Protein AF-A0A920H9G0-F1 (afdb_monomer)

Solvent-accessible surface area (backbone atoms only — not comparable to full-atom values): 7158 Å² total; per-residue (Å²): 113,90,89,64,88,52,57,65,34,66,42,71,41,75,84,72,44,31,26,41,34,21,8,31,48,54,67,88,59,51,74,90,41,91,55,72,67,44,52,78,69,62,54,46,21,33,41,42,37,35,24,36,46,87,78,71,38,82,74,48,74,48,78,44,59,78,63,19,28,34,22,41,60,50,44,64,51,87,52,68,88,53,68,38,28,37,30,42,9,58,69,40,24,24,32,36,38,36,34,58,48,98,87,69,44,81,46,73,49,79,79,45,84,45,70,60,37,82,43,96,92,45,102,52,63,39,60,93

Sequence (128 aa):
MGQIKFGYDFWYQPRHNVMVSSEWAAPNTFMPGFDLEEVGHLKYGRELHFWDFEKRQPIESIYLGEDGLIPLEVKFHHDPNSTHGFCGAALSTNVIHWWRNDAGKWQWEKIIDVENQPHPDWPIPVPG

Secondary structure (DSSP, 8-state):
-TT------EEEEGGGTEEEE---B-HHHHTT---HHHHHTT-B--EEEEEETTTTEEEEEEE-GGGGSSEEEEEE-SSTT---EEEEETTTTEEEEEEE-TTS-EEEEEEEE---B--TT-SSPBP-

Foldseek 3Di:
DPPDDAFADKDDQVVLQKIKTFGAADCVQPVVHDDPVCVVVVRTTFWMFIDRNVVRGTDDIDGRPLQQTRFHDKADDPPSPFQKIWTQRQAQQFIKIWGQDPVRDIDIDTDGGDDFDDDPPDPDGHRD

pLDDT: mean 94.07, std 6.6, range [58.06, 98.69]

Structure (mmCIF, N/CA/C/O backbone):
data_AF-A0A920H9G0-F1
#
_entry.id   AF-A0A920H9G0-F1
#
loop_
_atom_site.group_PDB
_atom_site.id
_atom_site.type_symbol
_atom_site.label_atom_id
_atom_site.label_alt_id
_atom_site.label_comp_id
_atom_site.label_asym_id
_atom_site.label_entity_id
_atom_site.label_seq_id
_atom_site.pdbx_PDB_ins_code
_atom_site.Cartn_x
_atom_site.Cartn_y
_atom_site.Cartn_z
_atom_site.occupancy
_atom_site.B_iso_or_equiv
_atom_site.auth_seq_id
_atom_site.auth_comp_id
_atom_site.auth_asym_id
_atom_site.auth_atom_id
_atom_site.pdbx_PDB_model_num
ATOM 1 N N . MET A 1 1 ? -6.042 15.785 -2.197 1.00 58.06 1 MET A N 1
ATOM 2 C CA . MET A 1 1 ? -5.722 14.630 -1.335 1.00 58.06 1 MET A CA 1
ATOM 3 C C . MET A 1 1 ? -4.398 14.869 -0.596 1.00 58.06 1 MET A C 1
ATOM 5 O O . MET A 1 1 ? -3.491 14.064 -0.706 1.00 58.06 1 MET A O 1
ATOM 9 N N . GLY A 1 2 ? -4.261 15.971 0.161 1.00 68.00 2 GLY A N 1
ATOM 10 C CA . GLY A 1 2 ? -3.051 16.226 0.965 1.00 68.00 2 GLY A CA 1
ATOM 11 C C . GLY A 1 2 ? -1.722 16.018 0.215 1.00 68.00 2 GLY A C 1
ATOM 12 O O . GLY A 1 2 ? -1.549 16.552 -0.876 1.00 68.00 2 GLY A O 1
ATOM 13 N N . GLN A 1 3 ? -0.820 15.241 0.826 1.00 84.00 3 GLN A N 1
ATOM 14 C CA . GLN A 1 3 ? 0.523 14.888 0.340 1.00 84.00 3 GLN A CA 1
ATOM 15 C C . GLN A 1 3 ? 0.583 13.561 -0.453 1.00 84.00 3 GLN A C 1
ATOM 17 O O . GLN A 1 3 ? 1.672 13.140 -0.833 1.00 84.00 3 GLN A O 1
ATOM 22 N N . ILE A 1 4 ? -0.556 12.902 -0.699 1.00 93.69 4 ILE A N 1
ATOM 23 C CA . ILE A 1 4 ? -0.618 11.616 -1.413 1.00 93.69 4 ILE A CA 1
ATOM 24 C C . ILE A 1 4 ? -0.387 11.855 -2.906 1.00 93.69 4 ILE A C 1
ATOM 26 O O . ILE A 1 4 ? -1.097 12.657 -3.521 1.00 93.69 4 ILE A O 1
ATOM 30 N N . LYS A 1 5 ? 0.623 11.185 -3.471 1.00 91.31 5 LYS A N 1
ATOM 31 C CA . LYS A 1 5 ? 1.092 11.418 -4.846 1.00 91.31 5 LYS A CA 1
ATOM 32 C C . LYS A 1 5 ? 0.347 10.568 -5.862 1.00 91.31 5 LYS A C 1
ATOM 34 O O . LYS A 1 5 ? 0.032 11.060 -6.946 1.00 91.31 5 LYS A O 1
ATOM 39 N N . PHE A 1 6 ? 0.078 9.314 -5.515 1.00 95.81 6 PHE A N 1
ATOM 40 C CA . PHE A 1 6 ? -0.523 8.341 -6.413 1.00 95.81 6 PHE A CA 1
ATOM 41 C C . PHE A 1 6 ? -1.766 7.706 -5.787 1.00 95.81 6 PHE A C 1
ATOM 43 O O . PHE A 1 6 ? -2.062 7.876 -4.609 1.00 95.81 6 PHE A O 1
ATOM 50 N N . GLY A 1 7 ? -2.528 6.996 -6.611 1.00 96.00 7 GLY A N 1
ATOM 51 C CA . GLY A 1 7 ? -3.662 6.194 -6.174 1.00 96.00 7 GLY A CA 1
ATOM 52 C C . GLY A 1 7 ? -3.839 5.003 -7.105 1.00 96.00 7 GLY A C 1
ATOM 53 O O . GLY A 1 7 ? -3.503 5.101 -8.288 1.00 96.00 7 GLY A O 1
ATOM 54 N N . TYR A 1 8 ? -4.342 3.894 -6.573 1.00 97.62 8 TYR A N 1
ATOM 55 C CA . TYR A 1 8 ? -4.682 2.709 -7.356 1.00 97.62 8 TYR A CA 1
ATOM 56 C C . TYR A 1 8 ? -5.953 2.032 -6.827 1.00 97.62 8 TYR A C 1
ATOM 58 O O . TYR A 1 8 ? -7.041 2.337 -7.314 1.00 97.62 8 TYR A O 1
ATOM 66 N N . ASP A 1 9 ? -5.834 1.177 -5.810 1.00 98.56 9 ASP A N 1
ATOM 67 C CA . ASP A 1 9 ? -6.950 0.450 -5.200 1.00 98.56 9 ASP A CA 1
ATOM 68 C C . ASP A 1 9 ? -7.272 1.032 -3.817 1.00 98.56 9 ASP A C 1
ATOM 70 O O . ASP A 1 9 ? -6.472 1.759 -3.213 1.00 98.56 9 ASP A O 1
ATOM 74 N N . PHE A 1 10 ? -8.461 0.730 -3.305 1.00 98.19 10 PHE A N 1
ATOM 75 C CA . PHE A 1 10 ? -8.828 1.034 -1.930 1.00 98.19 10 PHE A CA 1
ATOM 76 C C . PHE A 1 10 ? -9.806 0.006 -1.361 1.00 98.19 10 PHE A C 1
ATOM 78 O O . PHE A 1 10 ? -10.677 -0.520 -2.050 1.00 98.19 10 PHE A O 1
ATOM 85 N N . TRP A 1 11 ? -9.731 -0.206 -0.050 1.00 98.38 11 TRP A N 1
ATOM 86 C CA . TRP A 1 11 ? -10.756 -0.929 0.699 1.00 98.38 11 TRP A CA 1
ATOM 87 C C . TRP A 1 11 ? -10.883 -0.359 2.112 1.00 98.38 11 TRP A C 1
ATOM 89 O O . TRP A 1 11 ? -10.142 0.528 2.521 1.00 98.38 11 TRP A O 1
ATOM 99 N N . TYR A 1 12 ? -11.875 -0.807 2.866 1.00 97.69 12 TYR A N 1
ATOM 100 C CA . TYR A 1 12 ? -12.347 -0.150 4.068 1.00 97.69 12 TYR A CA 1
ATOM 101 C C . TYR A 1 12 ? -12.916 -1.164 5.051 1.00 97.69 12 TYR A C 1
ATOM 103 O O . TYR A 1 12 ? -13.503 -2.173 4.660 1.00 97.69 12 TYR A O 1
ATOM 111 N N . GLN A 1 13 ? -12.760 -0.854 6.336 1.00 97.88 13 GLN A N 1
ATOM 112 C CA . GLN A 1 13 ? -13.284 -1.627 7.448 1.00 97.88 13 GLN A CA 1
ATOM 113 C C . GLN A 1 13 ? -14.071 -0.702 8.395 1.00 97.88 13 GLN A C 1
ATOM 115 O O . GLN A 1 13 ? -13.491 -0.090 9.300 1.00 97.88 13 GLN A O 1
ATOM 120 N N . PRO A 1 14 ? -15.403 -0.568 8.214 1.00 97.19 14 PRO A N 1
ATOM 121 C CA . PRO A 1 14 ? -16.195 0.464 8.886 1.00 97.19 14 PRO A CA 1
ATOM 122 C C . PRO A 1 14 ? -16.212 0.354 10.412 1.00 97.19 14 PRO A C 1
ATOM 124 O O . PRO A 1 14 ? -16.189 1.375 11.088 1.00 97.19 14 PRO A O 1
ATOM 127 N N . ARG A 1 15 ? -16.192 -0.866 10.976 1.00 97.75 15 ARG A N 1
ATOM 128 C CA . ARG A 1 15 ? -16.180 -1.067 12.443 1.00 97.75 15 ARG A CA 1
ATOM 129 C C . ARG A 1 15 ? -14.947 -0.474 13.124 1.00 97.75 15 ARG A C 1
ATOM 131 O O . ARG A 1 15 ? -14.979 -0.221 14.323 1.00 97.75 15 ARG A O 1
ATOM 138 N N . HIS A 1 16 ? -13.882 -0.249 12.359 1.00 97.56 16 HIS A N 1
ATOM 139 C CA . HIS A 1 16 ? -12.636 0.349 12.829 1.00 97.56 16 HIS A CA 1
ATOM 140 C C . HIS A 1 16 ? -12.446 1.792 12.351 1.00 97.56 16 HIS A C 1
ATOM 142 O O . HIS A 1 16 ? -11.389 2.360 12.615 1.00 97.56 16 HIS A O 1
ATOM 148 N N . ASN A 1 17 ? -13.444 2.368 11.666 1.00 98.00 17 ASN A N 1
ATOM 149 C CA . ASN A 1 17 ? -13.391 3.676 11.007 1.00 98.00 17 ASN A CA 1
ATOM 150 C C . ASN A 1 17 ? -12.122 3.874 10.151 1.00 98.00 17 ASN A C 1
ATOM 152 O O . ASN A 1 17 ? -11.461 4.911 10.218 1.00 98.00 17 ASN A O 1
ATOM 156 N N . VAL A 1 18 ? -11.756 2.860 9.361 1.00 98.31 18 VAL A N 1
ATOM 157 C CA . VAL A 1 18 ? -10.543 2.899 8.536 1.00 98.31 18 VAL A CA 1
ATOM 158 C C . VAL A 1 18 ? -10.832 2.580 7.077 1.00 98.31 18 VAL A C 1
ATOM 160 O O . VAL A 1 18 ? -11.611 1.682 6.759 1.00 98.31 18 VAL A O 1
ATOM 163 N N . MET A 1 19 ? -10.156 3.304 6.192 1.00 98.31 19 MET A N 1
ATOM 164 C CA . MET A 1 19 ? -9.950 2.940 4.793 1.00 98.31 19 MET A CA 1
ATOM 165 C C . MET A 1 19 ? -8.451 2.893 4.513 1.00 98.31 19 MET A C 1
ATOM 167 O O . MET A 1 19 ? -7.692 3.665 5.093 1.00 98.31 19 MET A O 1
ATOM 171 N N . VAL A 1 20 ? -8.033 1.984 3.643 1.00 98.44 20 VAL A N 1
ATOM 172 C 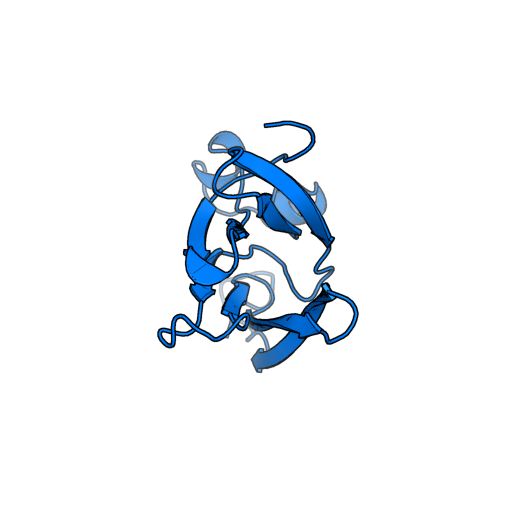CA . VAL A 1 20 ? -6.670 1.879 3.124 1.00 98.44 20 VAL A CA 1
ATOM 173 C C . VAL A 1 20 ? -6.726 2.081 1.623 1.00 98.44 20 VAL A C 1
ATOM 175 O O . VAL A 1 20 ? -7.610 1.532 0.969 1.00 98.44 20 VAL A O 1
ATOM 178 N N . SER A 1 21 ? -5.793 2.854 1.085 1.00 98.50 21 SER A N 1
ATOM 179 C 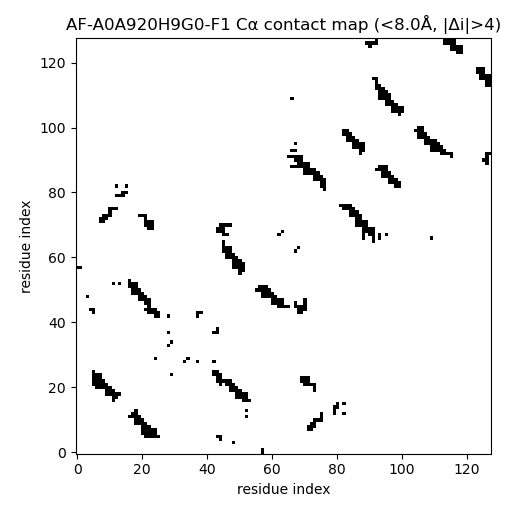CA . SER A 1 21 ? -5.574 2.970 -0.355 1.00 98.50 21 SER A CA 1
ATOM 180 C C . SER A 1 21 ? -4.113 2.725 -0.701 1.00 98.50 21 SER A C 1
ATOM 182 O O . SER A 1 21 ? -3.229 3.047 0.097 1.00 98.50 21 SER A O 1
ATOM 184 N N . SER A 1 22 ? -3.873 2.205 -1.896 1.00 98.44 22 SER A N 1
ATOM 185 C CA . SER A 1 22 ? -2.545 1.928 -2.437 1.00 98.44 22 SER A CA 1
ATOM 186 C C . SER A 1 22 ? -2.171 2.876 -3.572 1.00 98.44 22 SER A C 1
ATOM 188 O O . SER A 1 22 ? -2.934 3.777 -3.940 1.00 98.44 22 SER A O 1
ATOM 190 N N . GLU A 1 23 ? -0.983 2.671 -4.129 1.00 97.81 23 GLU A N 1
ATOM 191 C CA . GLU A 1 23 ? -0.379 3.534 -5.128 1.00 97.81 23 GLU A CA 1
ATOM 192 C C . GLU A 1 23 ? 0.084 2.748 -6.359 1.00 97.81 23 GLU A C 1
ATOM 194 O O . GLU A 1 23 ? 0.749 1.726 -6.252 1.00 97.81 23 GLU A O 1
ATOM 199 N N . TRP A 1 24 ? -0.157 3.300 -7.548 1.00 96.81 24 TRP A N 1
ATOM 200 C CA . TRP A 1 24 ? 0.479 2.833 -8.779 1.00 96.81 24 TRP A CA 1
ATOM 201 C C . TRP A 1 24 ? 1.322 3.946 -9.395 1.00 96.81 24 TRP A C 1
ATOM 203 O O . TRP A 1 24 ? 2.345 4.314 -8.836 1.00 96.81 24 TRP A O 1
ATOM 213 N N . ALA A 1 25 ? 0.917 4.505 -10.529 1.00 96.94 25 ALA A N 1
ATOM 214 C CA . ALA A 1 25 ? 1.614 5.596 -11.187 1.00 96.94 25 ALA A CA 1
ATOM 215 C C . ALA A 1 25 ? 0.616 6.543 -11.854 1.00 96.94 25 ALA A C 1
ATOM 217 O O . ALA A 1 25 ? -0.551 6.211 -12.069 1.00 96.94 25 ALA A O 1
ATOM 218 N N . ALA A 1 26 ? 1.082 7.738 -12.210 1.00 95.69 26 ALA A N 1
ATOM 219 C CA . ALA A 1 26 ? 0.291 8.649 -13.026 1.00 95.69 26 ALA A CA 1
ATOM 220 C C . ALA A 1 26 ? 0.080 8.071 -14.445 1.00 95.69 26 ALA A C 1
ATOM 222 O O . ALA A 1 26 ? 0.992 7.432 -14.974 1.00 95.69 26 ALA A O 1
ATOM 223 N N . PRO A 1 27 ? -1.053 8.357 -15.120 1.00 94.81 27 PRO A N 1
ATOM 224 C CA . PRO A 1 27 ? -1.323 7.865 -16.476 1.00 94.81 27 PRO A CA 1
ATOM 225 C C . PRO A 1 27 ? -0.203 8.116 -17.488 1.00 94.81 27 PRO A C 1
ATOM 227 O O . PRO A 1 27 ? 0.137 7.230 -18.263 1.00 94.81 27 PRO A O 1
ATOM 230 N N . ASN A 1 28 ? 0.434 9.287 -17.443 1.00 95.25 28 ASN A N 1
ATOM 231 C CA . ASN A 1 28 ? 1.535 9.616 -18.354 1.00 95.25 28 ASN A CA 1
ATOM 232 C C . ASN A 1 28 ? 2.775 8.727 -18.171 1.00 95.25 28 ASN A C 1
ATOM 234 O O . ASN A 1 28 ? 3.592 8.664 -19.081 1.00 95.25 28 ASN A O 1
ATOM 238 N N . THR A 1 29 ? 2.920 8.069 -17.018 1.00 95.69 29 THR A N 1
ATOM 239 C CA . THR A 1 29 ? 4.028 7.154 -16.734 1.00 95.69 29 THR A CA 1
ATOM 240 C C . THR A 1 29 ? 3.771 5.767 -17.323 1.00 95.69 29 THR A C 1
ATOM 242 O O . THR A 1 29 ? 4.678 5.196 -17.908 1.00 95.69 29 THR A O 1
ATOM 245 N N . PHE A 1 30 ? 2.560 5.212 -17.180 1.00 92.44 30 PHE A N 1
ATOM 246 C CA . PHE A 1 30 ? 2.301 3.812 -17.553 1.00 92.44 30 PHE A CA 1
ATOM 247 C C . PHE A 1 30 ? 1.651 3.630 -18.932 1.00 92.44 30 PHE A C 1
ATOM 249 O O . PHE A 1 30 ? 1.772 2.561 -19.527 1.00 92.44 30 PHE A O 1
ATOM 256 N N . MET A 1 31 ? 0.942 4.637 -19.459 1.00 95.06 31 MET A N 1
ATOM 257 C CA . MET A 1 31 ? 0.221 4.525 -20.738 1.00 95.06 31 MET A CA 1
ATOM 258 C C . MET A 1 31 ? 1.127 4.250 -21.954 1.00 95.06 31 MET A C 1
ATOM 260 O O . MET A 1 31 ? 0.690 3.510 -22.835 1.00 95.06 31 MET A O 1
ATOM 264 N N . PRO A 1 32 ? 2.360 4.795 -22.044 1.00 94.94 32 PRO A N 1
ATOM 265 C CA . PRO A 1 32 ? 3.296 4.442 -23.116 1.00 94.94 32 PRO A CA 1
ATOM 266 C C . PRO A 1 32 ? 3.858 3.013 -23.021 1.00 94.94 32 PRO A C 1
ATOM 268 O O . PRO A 1 32 ? 4.484 2.547 -23.970 1.00 94.94 32 PRO A O 1
ATOM 271 N N . GLY A 1 33 ? 3.642 2.330 -21.895 1.00 91.56 33 GLY A N 1
ATOM 272 C CA . GLY A 1 33 ? 4.277 1.064 -21.542 1.00 91.56 33 GLY A CA 1
ATOM 273 C C . GLY A 1 33 ? 5.067 1.181 -20.239 1.00 91.56 33 GLY A C 1
ATOM 274 O O . GLY A 1 33 ? 5.361 2.276 -19.766 1.00 91.56 33 GLY A O 1
ATOM 275 N N . PHE A 1 34 ? 5.393 0.035 -19.642 1.00 89.81 34 PHE A N 1
ATOM 276 C CA . PHE A 1 34 ? 6.257 -0.005 -18.466 1.00 89.81 34 PHE A CA 1
ATOM 277 C C . PHE A 1 34 ? 7.699 0.347 -18.852 1.00 89.81 34 PHE A C 1
ATOM 279 O O . PHE A 1 34 ? 8.247 -0.233 -19.789 1.00 89.81 34 PHE A O 1
ATOM 286 N N . ASP A 1 35 ? 8.305 1.258 -18.094 1.00 89.75 35 ASP A N 1
ATOM 287 C CA . ASP A 1 35 ? 9.704 1.656 -18.214 1.00 89.75 35 ASP A CA 1
ATOM 288 C C . ASP A 1 35 ? 10.365 1.577 -16.834 1.00 89.75 35 ASP A C 1
ATOM 290 O O . ASP A 1 35 ? 9.869 2.137 -15.849 1.00 89.75 35 ASP A O 1
ATOM 294 N N . LEU A 1 36 ? 11.483 0.858 -16.762 1.00 87.50 36 LEU A N 1
ATOM 295 C CA . LEU A 1 36 ? 12.235 0.677 -15.529 1.00 87.50 36 LEU A CA 1
ATOM 296 C C . LEU A 1 36 ? 12.908 1.977 -15.070 1.00 87.50 36 LEU A C 1
ATOM 298 O O . LEU A 1 36 ? 13.021 2.204 -13.863 1.00 87.50 36 LEU A O 1
ATOM 302 N N . GLU A 1 37 ? 13.331 2.845 -15.992 1.00 91.25 37 GLU A N 1
ATOM 303 C CA . GLU A 1 37 ? 13.946 4.129 -15.631 1.00 91.25 37 GLU A CA 1
ATOM 304 C C . GLU A 1 37 ? 12.967 4.983 -14.814 1.00 91.25 37 GLU A C 1
ATOM 306 O O . GLU A 1 37 ? 13.343 5.617 -13.823 1.00 91.25 37 GLU A O 1
ATOM 311 N N . GLU A 1 38 ? 11.675 4.893 -15.132 1.00 93.44 38 GLU A N 1
ATOM 312 C CA . GLU A 1 38 ? 10.617 5.611 -14.425 1.00 93.44 38 GLU A CA 1
ATOM 313 C C . GLU A 1 38 ? 10.400 5.120 -12.984 1.00 93.44 38 GLU A C 1
ATOM 315 O O . GLU A 1 38 ? 9.988 5.895 -12.111 1.00 93.44 38 GLU A O 1
ATOM 320 N N . VAL A 1 39 ? 10.746 3.863 -12.687 1.00 89.75 39 VAL A N 1
ATOM 321 C CA . VAL A 1 39 ? 10.801 3.347 -11.308 1.00 89.75 39 VAL A CA 1
ATOM 322 C C . VAL A 1 39 ? 11.926 4.034 -10.530 1.00 89.75 39 VAL A C 1
ATOM 324 O O . VAL A 1 39 ? 11.717 4.450 -9.386 1.00 89.75 39 VAL A O 1
ATOM 327 N N . GLY A 1 40 ? 13.094 4.205 -11.158 1.00 88.69 40 GLY A N 1
ATOM 328 C CA . GLY A 1 40 ? 14.242 4.923 -10.593 1.00 88.69 40 GLY A CA 1
ATOM 329 C C . GLY A 1 40 ? 13.984 6.422 -10.401 1.00 88.69 40 GLY A C 1
ATOM 330 O O . GLY A 1 40 ? 14.494 7.028 -9.459 1.00 88.69 40 GLY A O 1
ATOM 331 N N . HIS A 1 41 ? 13.125 7.014 -11.231 1.00 93.38 41 HIS A N 1
ATOM 332 C CA . HIS A 1 41 ? 12.653 8.394 -11.089 1.00 93.38 41 HIS A CA 1
ATOM 333 C C . HIS A 1 41 ? 11.536 8.576 -10.051 1.00 93.38 41 HIS A C 1
ATOM 335 O O . HIS A 1 41 ? 11.000 9.679 -9.922 1.00 93.38 41 HIS A O 1
ATOM 341 N N . LEU A 1 42 ? 11.194 7.524 -9.296 1.00 92.56 42 LEU A N 1
ATOM 342 C CA . LEU A 1 42 ? 10.140 7.537 -8.277 1.00 92.56 42 LEU A CA 1
ATOM 343 C C . LEU A 1 42 ? 8.767 7.938 -8.848 1.00 92.56 42 LEU A C 1
ATOM 345 O O . LEU A 1 42 ? 7.961 8.568 -8.159 1.00 92.56 42 LEU A O 1
ATOM 349 N N . LYS A 1 43 ? 8.489 7.576 -10.111 1.00 95.75 43 LYS A N 1
ATOM 350 C CA . LYS A 1 43 ? 7.174 7.784 -10.744 1.00 95.75 43 LYS A CA 1
ATOM 351 C C . LYS A 1 43 ? 6.182 6.643 -10.497 1.00 95.75 43 LYS A C 1
ATOM 353 O O . LYS A 1 43 ? 5.052 6.720 -10.979 1.00 95.75 43 LYS A O 1
ATOM 358 N N . TYR A 1 44 ? 6.603 5.627 -9.747 1.00 96.38 44 TYR A N 1
ATOM 359 C CA . TYR A 1 44 ? 5.783 4.523 -9.263 1.00 96.38 44 TYR A CA 1
ATOM 360 C C . TYR A 1 44 ? 5.710 4.533 -7.732 1.00 96.38 44 TYR A C 1
ATOM 362 O O . TYR A 1 44 ? 6.682 4.866 -7.049 1.00 96.38 44 TYR A O 1
ATOM 370 N N . GLY A 1 45 ? 4.540 4.160 -7.230 1.00 96.44 45 GLY A N 1
ATOM 371 C CA . GLY A 1 45 ? 4.138 4.164 -5.835 1.00 96.44 45 GLY A CA 1
ATOM 372 C C . GLY A 1 45 ? 4.839 3.135 -4.968 1.00 96.44 45 GLY A C 1
ATOM 373 O O . GLY A 1 45 ? 5.283 2.089 -5.454 1.00 96.44 45 GLY A O 1
ATOM 374 N N . ARG A 1 46 ? 4.944 3.474 -3.681 1.00 96.31 46 ARG A N 1
ATOM 375 C CA . ARG A 1 46 ? 5.660 2.696 -2.652 1.00 96.31 46 ARG A CA 1
ATOM 376 C C . ARG A 1 46 ? 5.047 2.833 -1.260 1.00 96.31 46 ARG A C 1
ATOM 378 O O . ARG A 1 46 ? 5.688 2.501 -0.260 1.00 96.31 46 ARG A O 1
ATOM 385 N N . GLU A 1 47 ? 3.845 3.389 -1.177 1.00 97.44 47 GLU A N 1
ATOM 386 C CA . GLU A 1 47 ? 3.186 3.685 0.086 1.00 97.44 47 GLU A CA 1
ATOM 387 C C . GLU A 1 47 ? 1.801 3.038 0.165 1.00 97.44 47 GLU A C 1
ATOM 389 O O . GLU A 1 47 ? 1.130 2.800 -0.842 1.00 97.44 47 GLU A O 1
ATOM 394 N N . LEU A 1 48 ? 1.368 2.767 1.396 1.00 98.12 48 LEU A N 1
ATOM 395 C CA . LEU A 1 48 ? -0.041 2.552 1.721 1.00 98.12 48 LEU A CA 1
ATOM 396 C C . LEU A 1 48 ? -0.524 3.717 2.574 1.00 98.12 48 LEU A C 1
ATOM 398 O O . LEU A 1 48 ? 0.177 4.173 3.480 1.00 98.12 48 LEU A O 1
ATOM 402 N N . HIS A 1 49 ? -1.745 4.168 2.315 1.00 98.12 49 HIS A N 1
ATOM 403 C CA . HIS A 1 49 ? -2.343 5.299 3.013 1.00 98.12 49 HIS A CA 1
ATOM 404 C C . HIS A 1 49 ? -3.541 4.836 3.826 1.00 98.12 49 HIS A C 1
ATOM 406 O O . HIS A 1 49 ? -4.496 4.294 3.273 1.00 98.12 49 HIS A O 1
ATOM 412 N N . PHE A 1 50 ? -3.507 5.089 5.128 1.00 97.94 50 PHE A N 1
ATOM 413 C CA . PHE A 1 50 ? -4.599 4.857 6.060 1.00 97.94 50 PHE A CA 1
ATOM 414 C C . PHE A 1 50 ? -5.387 6.147 6.260 1.00 97.94 50 PHE A C 1
ATOM 416 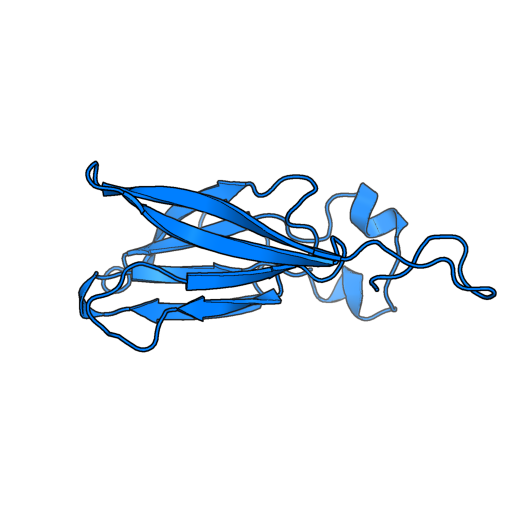O O . PHE A 1 50 ? -4.825 7.231 6.442 1.00 97.94 50 PHE A O 1
ATOM 423 N N . TRP A 1 51 ? -6.708 6.021 6.261 1.00 97.81 51 TRP A N 1
ATOM 424 C CA . TRP A 1 51 ? -7.645 7.135 6.303 1.00 97.81 51 TRP A CA 1
ATOM 425 C C . TRP A 1 51 ? -8.647 6.959 7.438 1.00 97.81 51 TRP A C 1
ATOM 427 O O . TRP A 1 51 ? -9.130 5.852 7.675 1.00 97.81 51 TRP A O 1
ATOM 437 N N . ASP A 1 52 ? -9.026 8.071 8.065 1.00 97.62 52 ASP A N 1
ATOM 438 C CA . ASP A 1 52 ? -10.285 8.180 8.802 1.00 97.62 52 ASP A CA 1
ATOM 439 C C . ASP A 1 52 ? -11.421 8.104 7.773 1.00 97.62 52 ASP A C 1
ATOM 441 O O . ASP A 1 52 ? -11.579 9.006 6.939 1.00 97.62 52 ASP A O 1
ATOM 445 N N . PHE A 1 53 ? -12.157 6.992 7.777 1.00 97.31 53 PHE A N 1
ATOM 446 C CA . PHE A 1 53 ? -13.124 6.678 6.724 1.00 97.31 53 PHE A CA 1
ATOM 447 C C . PHE A 1 53 ? -14.329 7.622 6.745 1.00 97.31 53 PHE A C 1
ATOM 449 O O . PHE A 1 53 ? -14.741 8.132 5.700 1.00 97.31 53 PHE A O 1
ATOM 456 N N . GLU A 1 54 ? -14.861 7.908 7.931 1.00 97.62 54 GLU A N 1
ATOM 457 C CA . GLU A 1 54 ? -15.981 8.827 8.123 1.00 97.62 54 GLU A CA 1
ATOM 458 C C . GLU A 1 54 ? -15.607 10.258 7.733 1.00 97.62 54 GLU A C 1
ATOM 460 O O . GLU A 1 54 ? -16.347 10.911 6.988 1.00 97.62 54 GLU A O 1
ATOM 465 N N . LYS A 1 55 ? -14.441 10.747 8.183 1.00 97.69 55 LYS A N 1
ATOM 466 C CA . LYS A 1 55 ? -13.983 12.109 7.857 1.00 97.69 55 LYS A CA 1
ATOM 467 C C . LYS A 1 55 ? -13.408 12.236 6.451 1.00 97.69 55 LYS A C 1
ATOM 469 O O . LYS A 1 55 ? -13.260 13.359 5.968 1.00 97.69 55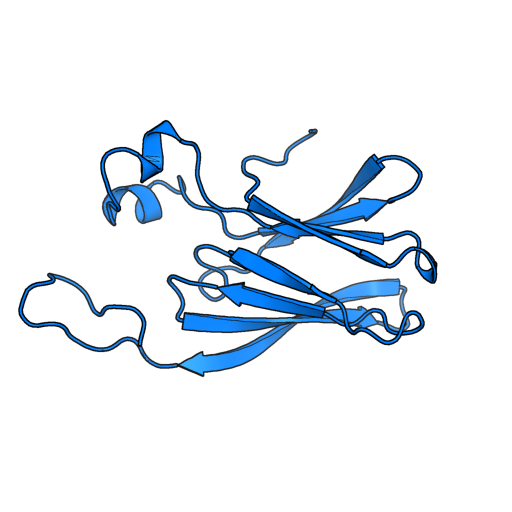 LYS A O 1
ATOM 474 N N . ARG A 1 56 ? -13.092 11.116 5.794 1.00 95.75 56 ARG A N 1
ATOM 475 C CA . ARG A 1 56 ? -12.440 11.049 4.475 1.00 95.75 56 ARG A CA 1
ATOM 476 C C . ARG A 1 56 ? -11.104 11.795 4.461 1.00 95.75 56 ARG A C 1
ATOM 478 O O . ARG A 1 56 ? -10.816 12.568 3.546 1.00 95.75 56 ARG A O 1
ATOM 485 N N . GLN A 1 57 ? -10.303 11.591 5.504 1.00 96.31 57 GLN A N 1
ATOM 486 C CA . GLN A 1 57 ? -9.019 12.272 5.692 1.00 96.31 57 GLN A CA 1
ATOM 487 C C . GLN A 1 57 ? -7.888 11.256 5.874 1.00 96.31 57 GLN A C 1
ATOM 489 O O . GLN A 1 57 ? -8.063 10.328 6.663 1.00 96.31 57 GLN A O 1
ATOM 494 N N . PRO A 1 58 ? -6.735 11.416 5.194 1.00 95.50 58 PRO A N 1
ATOM 495 C CA . PRO A 1 58 ? -5.560 10.605 5.484 1.00 95.50 58 PRO A CA 1
ATOM 496 C C . PRO A 1 58 ? -5.113 10.855 6.923 1.00 95.50 58 PRO A C 1
ATOM 498 O O . PRO A 1 58 ? -5.050 12.009 7.352 1.00 95.50 58 PRO A O 1
ATOM 501 N N . ILE A 1 59 ? -4.793 9.788 7.645 1.00 95.50 59 ILE A N 1
ATOM 502 C CA . ILE A 1 59 ? -4.285 9.851 9.022 1.00 95.50 59 ILE A CA 1
ATOM 503 C C . ILE A 1 59 ? -2.849 9.343 9.134 1.00 95.50 59 ILE A C 1
ATOM 505 O O . ILE A 1 59 ? -2.120 9.803 10.007 1.00 95.50 59 ILE A O 1
ATOM 509 N N . GLU A 1 60 ? -2.430 8.436 8.251 1.00 95.44 60 GLU A N 1
ATOM 510 C CA . GLU A 1 60 ? -1.081 7.874 8.240 1.00 95.44 60 GLU A CA 1
ATOM 511 C C . GLU A 1 60 ? -0.736 7.368 6.835 1.00 95.44 60 GLU A C 1
ATOM 513 O O . GLU A 1 60 ? -1.582 6.785 6.162 1.00 95.44 60 GLU A O 1
ATOM 518 N N . SER A 1 61 ? 0.504 7.575 6.399 1.00 96.62 61 SER A N 1
ATOM 519 C CA . SER A 1 61 ? 1.075 6.923 5.218 1.00 96.62 61 SER A CA 1
ATOM 520 C C . SER A 1 61 ? 2.265 6.100 5.677 1.00 96.62 61 SER A C 1
ATOM 522 O O . SER A 1 61 ? 3.127 6.624 6.387 1.00 96.62 61 SER A O 1
ATOM 524 N N . ILE A 1 62 ? 2.324 4.834 5.277 1.00 96.19 62 ILE A N 1
ATOM 525 C CA . ILE A 1 62 ? 3.466 3.968 5.563 1.00 96.19 62 ILE A CA 1
ATOM 526 C C . ILE A 1 62 ? 4.294 3.788 4.297 1.00 96.19 62 ILE A C 1
ATOM 528 O O . ILE A 1 62 ? 3.771 3.434 3.244 1.00 96.19 62 ILE A O 1
ATOM 532 N N . TYR A 1 63 ? 5.596 4.038 4.416 1.00 96.38 63 TYR A N 1
ATOM 533 C CA . TYR A 1 63 ? 6.556 3.766 3.356 1.00 96.38 63 TYR A CA 1
ATOM 534 C C . TYR A 1 63 ? 6.987 2.304 3.415 1.00 96.38 63 TYR A C 1
ATOM 536 O O . TYR A 1 63 ? 7.455 1.834 4.455 1.00 96.38 63 TYR A O 1
ATOM 544 N N . LEU A 1 64 ? 6.828 1.603 2.296 1.00 96.12 64 LEU A N 1
ATOM 545 C CA . LEU A 1 64 ? 7.095 0.170 2.178 1.00 96.12 64 LEU A CA 1
ATOM 546 C C . LEU A 1 64 ? 8.504 -0.137 1.643 1.00 96.12 64 LEU A C 1
ATOM 548 O O . LEU A 1 64 ? 8.913 -1.293 1.589 1.00 96.12 64 LEU A O 1
ATOM 552 N N . GLY A 1 65 ? 9.270 0.883 1.246 1.00 93.38 65 GLY A N 1
ATOM 553 C CA . GLY A 1 65 ? 10.636 0.688 0.762 1.00 93.38 65 GLY A CA 1
ATOM 554 C C . GLY A 1 65 ? 10.718 -0.107 -0.539 1.00 93.38 65 GLY A C 1
ATOM 555 O O . GLY A 1 65 ? 9.848 -0.013 -1.402 1.00 93.38 65 GLY A O 1
ATOM 556 N N . GLU A 1 66 ? 11.795 -0.879 -0.668 1.00 92.38 66 GLU A N 1
ATOM 557 C CA . GLU A 1 66 ? 12.025 -1.780 -1.806 1.00 92.38 66 GLU A CA 1
ATOM 558 C C . GLU A 1 66 ? 11.135 -3.032 -1.750 1.00 92.38 66 GLU A C 1
ATOM 560 O O . GLU A 1 66 ? 10.946 -3.696 -2.764 1.00 92.38 66 GLU A O 1
ATOM 565 N N . ASP A 1 67 ? 10.534 -3.333 -0.594 1.00 94.56 67 ASP A N 1
ATOM 566 C CA . ASP A 1 67 ? 9.568 -4.424 -0.480 1.00 94.56 67 ASP A CA 1
ATOM 567 C C . ASP A 1 67 ? 8.201 -4.035 -1.059 1.00 94.56 67 ASP A C 1
ATOM 569 O O . ASP A 1 67 ? 7.457 -4.909 -1.476 1.00 94.56 67 ASP A O 1
ATOM 573 N N . GLY A 1 68 ? 7.854 -2.753 -1.164 1.00 94.31 68 GLY A N 1
ATOM 574 C CA . GLY A 1 68 ? 6.548 -2.326 -1.674 1.00 94.31 68 GLY A CA 1
ATOM 575 C C . GLY A 1 68 ? 6.578 -1.638 -3.020 1.00 94.31 68 GLY A C 1
ATOM 576 O O . GLY A 1 68 ? 5.911 -0.623 -3.173 1.00 94.31 68 GLY A O 1
ATOM 577 N N . LEU A 1 69 ? 7.344 -2.134 -3.989 1.00 94.94 69 LEU A N 1
ATOM 578 C CA . LEU A 1 69 ? 7.364 -1.536 -5.320 1.00 94.94 69 LEU A CA 1
ATOM 579 C C . LEU A 1 69 ? 6.062 -1.859 -6.069 1.00 94.94 69 LEU A C 1
ATOM 581 O O . LEU A 1 69 ? 5.791 -3.017 -6.392 1.00 94.94 69 LEU A O 1
ATOM 585 N N . ILE A 1 70 ? 5.292 -0.818 -6.401 1.00 96.12 70 ILE A N 1
ATOM 586 C CA . ILE A 1 70 ? 3.994 -0.921 -7.088 1.00 96.12 70 ILE A CA 1
ATOM 587 C C . ILE A 1 70 ? 2.975 -1.724 -6.247 1.00 96.12 70 ILE A C 1
ATOM 589 O O . ILE A 1 70 ? 2.605 -2.843 -6.617 1.00 96.12 70 ILE A O 1
ATOM 593 N N . PRO A 1 71 ? 2.530 -1.191 -5.092 1.00 97.56 71 PRO A N 1
ATOM 594 C CA . PRO A 1 71 ? 1.492 -1.817 -4.283 1.00 97.56 71 PRO A CA 1
ATOM 595 C C . PRO A 1 71 ? 0.139 -1.711 -5.001 1.00 97.56 71 PRO A C 1
ATOM 597 O O . PRO A 1 71 ? -0.416 -0.628 -5.152 1.00 97.56 71 PRO A O 1
ATOM 600 N N . LEU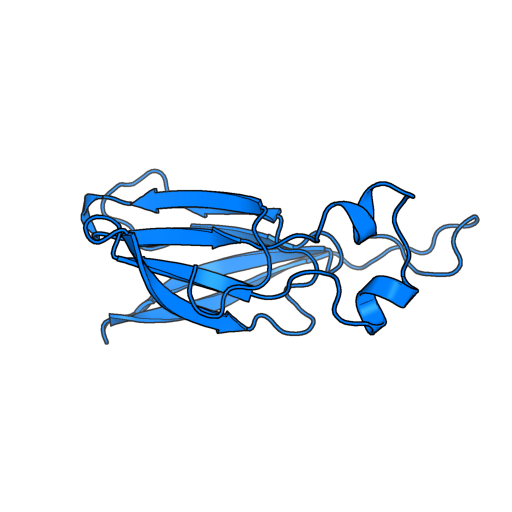 A 1 72 ? -0.397 -2.840 -5.462 1.00 97.38 72 LEU A N 1
ATOM 601 C CA . LEU A 1 72 ? -1.636 -2.889 -6.238 1.00 97.38 72 LEU A CA 1
ATOM 602 C C . LEU A 1 72 ? -2.847 -3.129 -5.331 1.00 97.38 72 LEU A C 1
ATOM 604 O O . LEU A 1 72 ? -3.299 -2.242 -4.614 1.00 97.38 72 LEU A O 1
ATOM 608 N N . GLU A 1 73 ? -3.401 -4.333 -5.390 1.00 98.38 73 GLU A N 1
ATOM 609 C CA . GLU A 1 73 ? -4.658 -4.693 -4.757 1.00 98.38 73 GLU A CA 1
ATOM 610 C C . GLU A 1 73 ? -4.511 -4.736 -3.235 1.00 98.38 73 GLU A C 1
ATOM 612 O O . GLU A 1 73 ? -3.701 -5.504 -2.710 1.00 98.38 73 GLU A O 1
ATOM 617 N N . VAL A 1 74 ? -5.340 -3.968 -2.528 1.00 98.56 74 VAL A N 1
ATOM 618 C CA . VAL A 1 74 ? -5.421 -3.970 -1.063 1.00 98.56 74 VAL A CA 1
ATOM 619 C C . VAL A 1 74 ? -6.641 -4.753 -0.617 1.00 98.56 74 VAL A C 1
ATOM 621 O O . VAL A 1 74 ? -7.737 -4.564 -1.143 1.00 98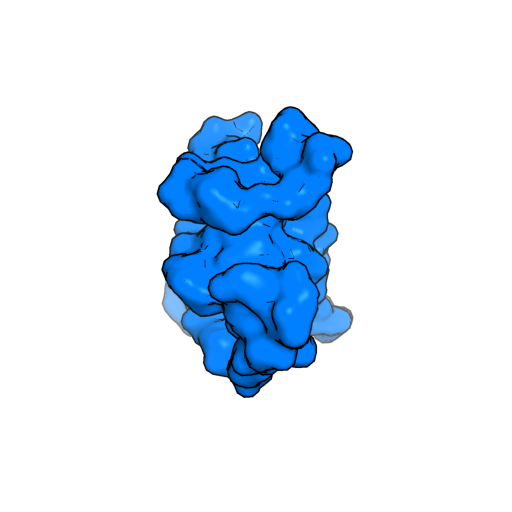.56 74 VAL A O 1
ATOM 624 N N . LYS A 1 75 ? -6.462 -5.669 0.337 1.00 98.38 75 LYS A N 1
ATOM 625 C CA . LYS A 1 75 ? -7.504 -6.590 0.788 1.00 98.38 75 LYS A CA 1
ATOM 626 C C . LYS A 1 75 ? -7.527 -6.728 2.311 1.00 98.38 75 LYS A C 1
ATOM 628 O O . LYS A 1 75 ? -6.632 -7.325 2.893 1.00 98.38 75 LYS A O 1
ATOM 633 N N . PHE A 1 76 ? -8.556 -6.186 2.970 1.00 98.62 76 PHE A N 1
ATOM 634 C CA . PHE A 1 76 ? -8.797 -6.453 4.396 1.00 98.62 76 PHE A CA 1
ATOM 635 C C . PHE A 1 76 ? -9.285 -7.892 4.604 1.00 98.62 76 PHE A C 1
ATOM 637 O O . PHE A 1 76 ? -9.901 -8.487 3.718 1.00 98.62 76 PHE A O 1
ATOM 644 N N . HIS A 1 77 ? -9.082 -8.433 5.807 1.00 98.50 77 HIS A N 1
ATOM 645 C CA . HIS A 1 77 ? -9.825 -9.611 6.245 1.00 98.50 77 HIS A CA 1
ATOM 646 C C . HIS A 1 77 ? -11.339 -9.403 6.103 1.00 98.50 77 HIS A C 1
ATOM 648 O O . HIS A 1 77 ? -11.880 -8.338 6.405 1.00 98.50 77 HIS A O 1
ATOM 654 N N . HIS A 1 78 ? -12.039 -10.472 5.721 1.00 98.00 78 HIS A N 1
ATOM 655 C CA . HIS A 1 78 ? -13.500 -10.470 5.662 1.00 98.00 78 HIS A CA 1
ATOM 656 C C . HIS A 1 78 ? -14.164 -10.429 7.045 1.00 98.00 78 HIS A C 1
ATOM 658 O O . HIS A 1 78 ? -15.318 -10.015 7.135 1.00 98.00 78 HIS A O 1
ATOM 664 N N . ASP A 1 79 ? -13.469 -10.841 8.115 1.00 98.31 79 ASP A N 1
ATOM 665 C CA . ASP A 1 79 ? -13.955 -10.637 9.482 1.00 98.31 79 ASP A CA 1
ATOM 666 C C . ASP A 1 79 ? -13.987 -9.130 9.793 1.00 98.31 79 ASP A C 1
ATOM 668 O O . ASP A 1 79 ? -12.925 -8.508 9.902 1.00 98.31 79 ASP A O 1
ATOM 672 N N . PRO A 1 80 ? -15.177 -8.530 9.992 1.00 97.50 80 PRO A N 1
ATOM 673 C CA . PRO A 1 80 ? -15.309 -7.099 10.231 1.00 97.50 80 PRO A CA 1
ATOM 674 C C . PRO A 1 80 ? -14.682 -6.632 11.553 1.00 97.50 80 PRO A C 1
ATOM 676 O O . PRO A 1 80 ? -14.525 -5.429 11.762 1.00 97.50 80 PRO A O 1
ATOM 679 N N . ASN A 1 81 ? -14.355 -7.551 12.467 1.00 97.44 81 ASN A N 1
ATOM 680 C CA . ASN A 1 81 ? -13.666 -7.232 13.717 1.00 97.44 81 ASN A CA 1
ATOM 681 C C . ASN A 1 81 ? -12.140 -7.219 13.570 1.00 97.44 81 ASN A C 1
ATOM 683 O O . ASN A 1 81 ? -11.459 -6.709 14.458 1.00 97.44 81 ASN A O 1
ATOM 687 N N . SER A 1 82 ? -11.593 -7.712 12.461 1.00 98.00 82 SER A N 1
ATOM 688 C CA . SER A 1 82 ? -10.153 -7.730 12.227 1.00 98.00 82 SER A CA 1
ATOM 689 C C . SER A 1 82 ? -9.657 -6.407 11.637 1.00 98.00 82 SER A C 1
ATOM 691 O O . SER A 1 82 ? -10.308 -5.803 10.784 1.00 98.00 82 SER A O 1
ATOM 693 N N . THR A 1 83 ? -8.485 -5.959 12.088 1.00 97.69 83 THR A N 1
ATOM 694 C CA . THR A 1 83 ? -7.752 -4.808 11.529 1.00 97.69 83 THR A CA 1
ATOM 695 C C . THR A 1 83 ? -6.710 -5.222 10.490 1.00 97.69 83 THR A C 1
ATOM 697 O O . THR A 1 83 ? -6.026 -4.363 9.939 1.00 97.69 83 THR A O 1
ATOM 700 N N . HIS A 1 84 ? -6.571 -6.523 10.238 1.00 98.62 84 HIS A N 1
ATOM 701 C CA . HIS A 1 84 ? -5.547 -7.068 9.360 1.00 98.62 84 HIS A CA 1
ATOM 702 C C . HIS A 1 84 ? -5.950 -6.955 7.890 1.00 98.62 84 HIS A C 1
ATOM 704 O O . HIS A 1 84 ? -7.125 -7.118 7.536 1.00 98.62 84 HIS A O 1
ATOM 710 N N . GLY A 1 85 ? -4.967 -6.734 7.027 1.00 98.50 85 GLY A N 1
ATOM 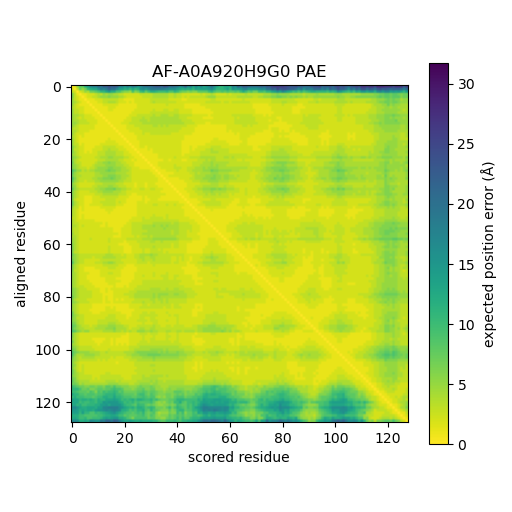711 C CA . GLY A 1 85 ? -5.145 -6.795 5.584 1.00 98.50 85 GLY A CA 1
ATOM 712 C C . GLY A 1 85 ? -3.831 -6.988 4.841 1.00 98.50 85 GLY A C 1
ATOM 713 O O . GLY A 1 85 ? -2.764 -7.040 5.450 1.00 98.50 85 GLY A O 1
ATOM 714 N N . PHE A 1 86 ? -3.932 -7.138 3.525 1.00 98.62 86 PHE A N 1
ATOM 715 C CA . PHE A 1 86 ? -2.827 -7.524 2.661 1.00 98.62 86 PHE A CA 1
ATOM 716 C C . PHE A 1 86 ? -2.759 -6.693 1.386 1.00 98.62 86 PHE A C 1
ATOM 718 O O . PHE A 1 86 ? -3.795 -6.316 0.837 1.00 98.62 86 PHE A O 1
ATOM 725 N N . CYS A 1 87 ? -1.546 -6.437 0.901 1.00 98.44 87 CYS A N 1
ATOM 726 C CA . CYS A 1 87 ? -1.281 -5.816 -0.394 1.00 98.44 87 CYS A CA 1
ATOM 727 C C . CYS A 1 87 ? -0.390 -6.734 -1.222 1.00 98.44 87 CYS A C 1
ATOM 729 O O . CYS A 1 87 ? 0.631 -7.201 -0.718 1.00 98.44 87 CYS A O 1
ATOM 731 N N . GLY A 1 88 ? -0.721 -6.937 -2.494 1.00 97.62 88 GLY A N 1
ATOM 732 C CA . GLY A 1 88 ? 0.260 -7.443 -3.457 1.00 97.62 88 GLY A CA 1
ATOM 733 C C . GLY A 1 88 ? 1.149 -6.302 -3.951 1.00 97.62 88 GLY A C 1
ATOM 734 O O . GLY A 1 88 ? 0.615 -5.285 -4.396 1.00 97.62 88 GLY A O 1
ATOM 735 N N . ALA A 1 89 ? 2.472 -6.453 -3.885 1.00 96.31 89 ALA A N 1
ATOM 736 C CA . ALA A 1 89 ? 3.424 -5.521 -4.486 1.00 96.31 89 ALA A CA 1
ATOM 737 C C . ALA A 1 89 ? 4.001 -6.142 -5.764 1.00 96.31 89 ALA A C 1
ATOM 739 O O . ALA A 1 89 ? 4.669 -7.175 -5.726 1.00 96.31 89 ALA A O 1
ATOM 740 N N . ALA A 1 90 ? 3.662 -5.553 -6.911 1.00 93.75 90 ALA A N 1
ATOM 741 C CA . ALA A 1 90 ? 3.807 -6.216 -8.203 1.00 93.75 90 ALA A CA 1
ATOM 742 C C . ALA A 1 90 ? 5.257 -6.319 -8.679 1.00 93.75 90 ALA A C 1
ATOM 744 O O . ALA A 1 90 ? 5.631 -7.332 -9.258 1.00 93.75 90 ALA A O 1
ATOM 745 N N . LEU A 1 91 ? 6.066 -5.279 -8.465 1.00 92.06 91 LEU A N 1
ATOM 746 C CA . LEU A 1 91 ? 7.440 -5.254 -8.974 1.00 92.06 91 LEU A CA 1
ATOM 747 C C . LEU A 1 91 ? 8.432 -5.916 -8.011 1.00 92.06 91 LEU A C 1
ATOM 749 O O . LEU A 1 91 ? 9.447 -6.457 -8.443 1.00 92.06 91 LEU A O 1
ATOM 753 N N . SER A 1 92 ? 8.138 -5.874 -6.714 1.00 91.75 92 SER A N 1
ATOM 754 C CA . SER A 1 92 ? 8.907 -6.547 -5.665 1.00 91.75 92 SER A CA 1
ATOM 755 C C . SER A 1 92 ? 8.426 -7.978 -5.385 1.00 91.75 92 SER A C 1
ATOM 757 O O . SER A 1 92 ? 8.989 -8.640 -4.518 1.00 91.75 92 SER A O 1
ATOM 759 N N . THR A 1 93 ? 7.404 -8.445 -6.112 1.00 94.00 93 THR A N 1
ATOM 760 C CA . THR A 1 93 ? 6.909 -9.832 -6.147 1.00 94.00 93 THR A CA 1
ATOM 761 C C . THR A 1 93 ? 6.639 -10.421 -4.762 1.00 94.00 93 THR A C 1
ATOM 763 O O . THR A 1 93 ? 7.062 -11.526 -4.416 1.00 94.00 93 THR A O 1
ATOM 766 N N . ASN A 1 94 ? 5.924 -9.666 -3.932 1.00 95.00 94 ASN A N 1
ATOM 767 C CA . ASN A 1 94 ? 5.654 -10.077 -2.563 1.00 95.00 94 ASN A CA 1
ATOM 768 C C . ASN A 1 94 ? 4.252 -9.696 -2.083 1.00 95.00 94 ASN A C 1
ATOM 770 O O . ASN A 1 94 ? 3.517 -8.936 -2.723 1.00 95.00 94 ASN A O 1
ATOM 774 N N . VAL A 1 95 ? 3.873 -10.282 -0.946 1.00 97.81 95 VAL A N 1
ATOM 775 C CA . VAL A 1 95 ? 2.657 -9.917 -0.219 1.00 97.81 95 VAL A CA 1
ATOM 776 C C . VAL A 1 95 ? 3.043 -9.239 1.081 1.00 97.81 95 VAL A C 1
ATOM 778 O O . VAL A 1 95 ? 3.759 -9.798 1.919 1.00 97.81 95 VAL A O 1
ATOM 781 N N . ILE A 1 96 ? 2.507 -8.040 1.249 1.00 98.44 96 ILE A N 1
ATOM 782 C CA . ILE A 1 96 ? 2.637 -7.217 2.440 1.00 98.44 96 ILE A CA 1
ATOM 783 C C . ILE A 1 96 ? 1.416 -7.458 3.306 1.00 98.44 96 ILE A C 1
ATOM 785 O O . ILE A 1 96 ? 0.290 -7.419 2.819 1.00 98.44 96 ILE A O 1
ATOM 789 N N . HIS A 1 97 ? 1.635 -7.679 4.589 1.00 98.69 97 HIS A N 1
ATOM 790 C CA . HIS A 1 97 ? 0.608 -7.772 5.610 1.00 98.69 97 HIS A CA 1
ATOM 791 C C . HIS A 1 97 ? 0.649 -6.508 6.466 1.00 98.69 97 HIS A C 1
ATOM 793 O O . HIS A 1 97 ? 1.726 -6.109 6.900 1.00 98.69 97 HIS A O 1
ATOM 799 N N . TRP A 1 98 ? -0.500 -5.888 6.734 1.00 98.50 98 TRP A N 1
ATOM 800 C CA . TRP A 1 98 ? -0.625 -4.801 7.706 1.00 98.50 98 TRP A CA 1
ATOM 801 C C . TRP A 1 98 ? -1.623 -5.138 8.808 1.00 98.50 98 TRP A C 1
ATOM 803 O O . TRP A 1 98 ? -2.576 -5.890 8.602 1.00 98.50 98 TRP A O 1
ATOM 813 N N . TRP A 1 99 ? -1.445 -4.518 9.974 1.00 98.31 99 TRP A N 1
ATOM 814 C CA . TRP A 1 99 ? -2.370 -4.622 11.103 1.00 98.31 99 TRP A CA 1
ATOM 815 C C . TRP A 1 99 ? -2.266 -3.407 12.027 1.00 98.31 99 TRP A C 1
ATOM 817 O O . TRP A 1 99 ? -1.308 -2.636 11.961 1.00 98.31 99 TRP A O 1
ATOM 827 N N . ARG A 1 100 ? -3.252 -3.236 12.915 1.00 97.25 100 ARG A N 1
ATOM 828 C CA . ARG A 1 100 ? -3.188 -2.249 14.006 1.00 97.25 100 ARG A CA 1
ATOM 829 C C . ARG A 1 100 ? -2.787 -2.950 15.299 1.00 97.25 100 ARG A C 1
ATOM 831 O O . ARG A 1 100 ? -3.497 -3.859 15.721 1.00 97.25 100 ARG A O 1
ATOM 838 N N . ASN A 1 101 ? -1.681 -2.540 15.915 1.00 96.44 101 ASN A N 1
ATOM 839 C CA . ASN A 1 101 ? -1.205 -3.125 17.174 1.00 96.44 101 ASN A CA 1
ATOM 840 C C . ASN A 1 101 ? -1.993 -2.622 18.403 1.00 96.44 101 ASN A C 1
ATOM 842 O O . ASN A 1 101 ? -2.829 -1.722 18.294 1.00 96.44 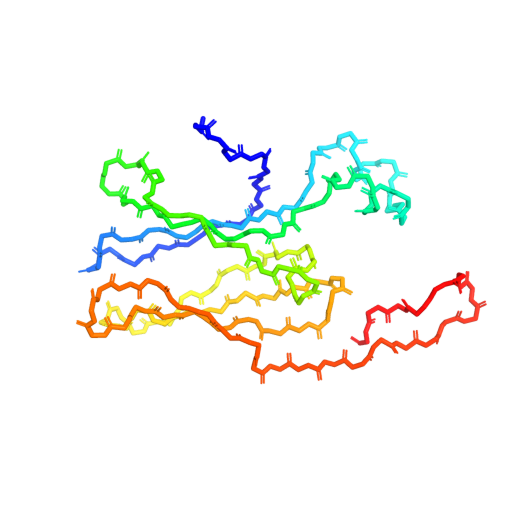101 ASN A O 1
ATOM 846 N N . ASP A 1 102 ? -1.686 -3.165 19.586 1.00 95.62 102 ASP A N 1
ATOM 847 C CA . ASP A 1 102 ? -2.354 -2.817 20.855 1.00 95.62 102 ASP A CA 1
ATOM 848 C C . ASP A 1 102 ? -2.189 -1.341 21.256 1.00 95.62 102 ASP A C 1
ATOM 850 O O . ASP A 1 102 ? -3.014 -0.789 21.981 1.00 95.62 102 ASP A O 1
ATOM 854 N N . ALA A 1 103 ? -1.144 -0.673 20.755 1.00 96.44 103 ALA A N 1
ATOM 855 C CA . ALA A 1 103 ? -0.927 0.760 20.944 1.00 96.44 103 ALA A CA 1
ATOM 856 C C . ALA A 1 103 ? -1.706 1.627 19.933 1.00 96.44 103 ALA A C 1
ATOM 858 O O . ALA A 1 103 ? -1.545 2.848 19.918 1.00 96.44 103 ALA A O 1
ATOM 859 N N . GLY A 1 104 ? -2.521 1.016 19.068 1.00 94.12 104 GLY A N 1
ATOM 860 C CA . GLY A 1 104 ? -3.319 1.701 18.056 1.00 94.12 104 GLY A CA 1
ATOM 861 C C . GLY A 1 104 ? -2.540 2.143 16.815 1.00 94.12 104 GLY A C 1
ATOM 862 O O . GLY A 1 104 ? -3.099 2.879 16.006 1.00 94.12 104 GLY A O 1
ATOM 863 N N . LYS A 1 105 ? -1.284 1.712 16.644 1.00 95.94 105 LYS A N 1
ATOM 864 C CA . LYS A 1 105 ? -0.438 2.082 15.497 1.00 95.94 105 LYS A CA 1
ATOM 865 C C . LYS A 1 105 ? -0.551 1.069 14.368 1.00 95.94 105 LYS A C 1
ATOM 867 O O . LYS A 1 105 ? -0.583 -0.137 14.632 1.00 95.94 105 LYS A O 1
ATOM 872 N N . TRP A 1 106 ? -0.547 1.549 13.128 1.00 97.56 106 TRP A N 1
ATOM 873 C CA . TRP A 1 106 ? -0.442 0.688 11.956 1.00 97.56 106 TRP A CA 1
ATOM 874 C C . TRP A 1 106 ? 0.970 0.118 11.847 1.00 97.56 106 TRP A C 1
ATOM 876 O O . TRP A 1 106 ? 1.960 0.793 12.125 1.00 97.56 106 TRP A O 1
ATOM 886 N N . GLN A 1 107 ? 1.054 -1.164 11.534 1.00 97.94 107 GLN A N 1
ATOM 887 C CA . GLN A 1 107 ? 2.281 -1.930 11.362 1.00 97.94 107 GLN A CA 1
ATOM 888 C C . GLN A 1 107 ? 2.192 -2.671 10.037 1.00 97.94 107 GLN A C 1
ATOM 890 O O . GLN A 1 107 ? 1.088 -2.902 9.537 1.00 97.94 107 GLN A O 1
ATOM 895 N N . TRP A 1 108 ? 3.340 -3.055 9.493 1.00 98.12 108 TRP A N 1
ATOM 896 C CA . TRP A 1 108 ? 3.393 -3.880 8.302 1.00 98.12 108 TRP A CA 1
ATOM 897 C C . TRP A 1 108 ? 4.614 -4.795 8.308 1.00 98.12 108 TRP A C 1
ATOM 899 O O . TRP A 1 108 ? 5.611 -4.512 8.973 1.00 98.12 108 TRP A O 1
ATOM 909 N N . GLU A 1 109 ? 4.521 -5.885 7.558 1.00 97.81 109 GLU A N 1
ATOM 910 C CA . GLU A 1 109 ? 5.617 -6.816 7.312 1.00 97.81 109 GLU A CA 1
ATOM 911 C C . GLU A 1 109 ? 5.461 -7.475 5.930 1.00 97.81 109 GLU A C 1
ATOM 913 O O . GLU A 1 109 ? 4.356 -7.547 5.383 1.00 97.81 109 GLU A O 1
ATOM 918 N N . LYS A 1 110 ? 6.560 -7.983 5.370 1.00 97.31 110 LYS A N 1
ATOM 919 C CA . LYS A 1 110 ? 6.536 -8.856 4.191 1.00 97.31 110 LYS A CA 1
ATOM 920 C C . LYS A 1 110 ? 6.316 -10.303 4.639 1.00 97.31 110 LYS A C 1
ATOM 922 O O . LYS A 1 110 ? 7.094 -10.804 5.447 1.00 97.31 110 LYS A O 1
ATOM 927 N N . ILE A 1 111 ? 5.289 -10.972 4.109 1.00 97.75 111 ILE A N 1
ATOM 928 C CA . ILE A 1 111 ? 4.909 -12.337 4.533 1.00 97.75 111 ILE A CA 1
ATOM 929 C C . ILE A 1 111 ? 5.056 -13.412 3.454 1.00 97.75 111 ILE A C 1
ATOM 931 O O . ILE A 1 111 ? 5.146 -14.593 3.777 1.00 97.75 111 ILE A O 1
ATOM 935 N N . ILE A 1 112 ? 5.064 -13.025 2.180 1.00 96.81 112 ILE A N 1
ATOM 936 C CA . ILE A 1 112 ? 5.313 -13.916 1.041 1.00 96.81 112 ILE A CA 1
ATOM 937 C C . ILE A 1 112 ? 6.329 -13.203 0.175 1.00 96.81 112 ILE A C 1
ATOM 939 O O . ILE A 1 112 ? 6.094 -12.048 -0.146 1.00 96.81 112 ILE A O 1
ATOM 943 N N . ASP A 1 113 ? 7.413 -13.875 -0.193 1.00 95.25 113 ASP A N 1
ATOM 944 C CA . ASP A 1 113 ? 8.503 -13.311 -0.987 1.00 95.25 113 ASP A CA 1
ATOM 945 C C . ASP A 1 113 ? 8.832 -14.291 -2.113 1.00 95.25 113 ASP A C 1
ATOM 947 O O . ASP A 1 113 ? 9.171 -15.448 -1.842 1.00 95.25 113 ASP A O 1
ATOM 951 N N . VAL A 1 114 ? 8.654 -13.865 -3.362 1.00 93.94 114 VAL A N 1
ATOM 952 C CA . VAL A 1 114 ? 8.910 -14.690 -4.545 1.00 93.94 114 VAL A CA 1
ATOM 953 C C . VAL A 1 114 ? 10.059 -14.068 -5.322 1.00 93.94 114 VAL A C 1
ATOM 955 O O . VAL A 1 114 ? 10.029 -12.898 -5.688 1.00 93.94 114 VAL A O 1
ATOM 958 N N . GLU A 1 115 ? 11.096 -14.861 -5.575 1.00 89.62 115 GLU A N 1
ATOM 959 C CA . GLU A 1 115 ? 12.274 -14.380 -6.288 1.00 89.62 115 GLU A CA 1
ATOM 960 C C . GLU A 1 115 ? 11.955 -14.066 -7.753 1.00 89.62 115 GLU A C 1
ATOM 962 O O . GLU A 1 115 ? 11.379 -14.886 -8.476 1.00 89.62 115 GLU A O 1
ATOM 967 N N . ASN A 1 116 ? 12.412 -12.897 -8.205 1.00 85.62 116 ASN A N 1
ATOM 968 C CA . ASN A 1 116 ? 12.349 -12.514 -9.609 1.00 85.62 116 ASN A CA 1
ATOM 969 C C . ASN A 1 116 ? 13.136 -13.500 -10.483 1.00 85.62 116 ASN A C 1
ATOM 971 O O . ASN A 1 116 ? 14.224 -13.953 -10.120 1.00 85.62 116 ASN A O 1
ATOM 975 N N . GLN A 1 117 ? 12.611 -13.782 -11.672 1.00 87.50 117 GLN A N 1
ATOM 976 C CA . GLN A 1 117 ? 13.177 -14.757 -12.599 1.00 87.50 117 GLN A CA 1
ATOM 977 C C . GLN A 1 117 ? 13.857 -14.065 -13.786 1.00 87.50 117 GLN A C 1
ATOM 979 O O . GLN A 1 117 ? 13.334 -13.084 -14.315 1.00 87.50 117 GLN A O 1
ATOM 984 N N . PRO A 1 118 ? 15.017 -14.547 -14.257 1.00 87.44 118 PRO A N 1
ATOM 985 C CA . PRO A 1 118 ? 15.614 -14.034 -15.484 1.00 87.44 118 PRO A CA 1
ATOM 986 C C . PRO A 1 118 ? 14.725 -14.366 -16.690 1.00 87.44 118 PRO A C 1
ATOM 988 O O . PRO A 1 118 ? 14.218 -15.482 -16.806 1.00 87.44 118 PRO A O 1
ATOM 991 N N . HIS A 1 119 ? 14.585 -13.424 -17.625 1.00 86.56 119 HIS A N 1
ATOM 992 C CA . HIS A 1 119 ? 13.847 -13.641 -18.869 1.00 86.56 119 HIS A CA 1
ATOM 993 C C . HIS A 1 119 ? 14.745 -13.360 -20.088 1.00 86.56 119 HIS A C 1
ATOM 995 O O . HIS A 1 119 ? 15.375 -12.305 -20.122 1.00 86.56 119 HIS A O 1
ATOM 1001 N N . PRO A 1 120 ? 14.799 -14.244 -21.110 1.00 88.94 120 PRO A N 1
ATOM 1002 C CA . PRO A 1 120 ? 15.701 -14.088 -22.260 1.00 88.94 120 PRO A CA 1
ATOM 1003 C C . PRO A 1 120 ? 15.566 -12.753 -23.006 1.00 88.94 120 PRO A C 1
ATOM 1005 O O . PRO A 1 120 ? 16.566 -12.175 -23.417 1.00 88.94 120 PRO A O 1
ATOM 1008 N N . ASP A 1 121 ? 14.333 -12.267 -23.155 1.00 86.94 121 ASP A N 1
ATOM 1009 C CA . ASP A 1 121 ? 14.034 -11.034 -23.898 1.00 86.94 121 ASP A CA 1
ATOM 1010 C C . ASP A 1 121 ? 14.080 -9.745 -23.058 1.00 86.94 121 ASP A C 1
ATOM 1012 O O . ASP A 1 121 ? 13.851 -8.665 -23.601 1.00 86.94 121 ASP A O 1
ATOM 1016 N N . TRP A 1 122 ? 14.342 -9.828 -21.746 1.00 78.94 122 TRP A N 1
ATOM 1017 C CA . TRP A 1 122 ? 14.308 -8.660 -20.859 1.00 78.94 122 TRP A CA 1
ATOM 1018 C C . TRP A 1 122 ? 15.677 -8.392 -20.227 1.00 78.94 122 TRP A C 1
ATOM 1020 O O . TRP A 1 122 ? 16.358 -9.320 -19.795 1.00 78.94 122 TRP A O 1
ATOM 1030 N N . PRO A 1 123 ? 16.088 -7.116 -20.116 1.00 77.25 123 PRO A N 1
ATOM 1031 C CA . PRO A 1 123 ? 17.390 -6.747 -19.561 1.00 77.25 123 PRO A CA 1
ATOM 1032 C C . PRO A 1 123 ? 17.464 -6.886 -18.031 1.00 77.25 123 PRO A C 1
ATOM 1034 O O . PRO A 1 123 ? 18.522 -6.657 -17.448 1.00 77.25 123 PRO A O 1
ATOM 1037 N N . ILE A 1 124 ? 16.352 -7.234 -17.378 1.00 78.94 124 ILE A N 1
ATOM 1038 C CA . ILE A 1 124 ? 16.219 -7.363 -15.927 1.00 78.94 124 ILE A CA 1
ATOM 1039 C C . ILE A 1 124 ? 15.458 -8.640 -15.556 1.00 78.94 124 ILE A C 1
ATOM 1041 O O . ILE A 1 124 ? 14.676 -9.138 -16.371 1.00 78.94 124 ILE A O 1
ATOM 1045 N N . PRO A 1 125 ? 15.635 -9.151 -14.324 1.00 79.75 125 PRO A N 1
ATOM 1046 C CA . PRO A 1 125 ? 14.735 -10.147 -13.762 1.00 79.75 125 PRO A CA 1
ATOM 1047 C C . PRO A 1 125 ? 13.292 -9.629 -13.755 1.00 79.75 125 PRO A C 1
ATOM 1049 O O . PRO A 1 125 ? 13.043 -8.494 -13.345 1.00 79.75 125 PRO A O 1
ATOM 1052 N N . VAL A 1 126 ? 12.356 -10.455 -14.210 1.00 83.31 126 VAL A N 1
ATOM 1053 C CA . VAL A 1 126 ? 10.920 -10.165 -14.184 1.00 83.31 126 VAL A CA 1
ATOM 1054 C C . VAL A 1 126 ? 10.302 -10.686 -12.885 1.00 83.31 126 VAL A C 1
ATOM 1056 O O . VAL A 1 126 ? 10.817 -11.664 -12.332 1.00 83.31 126 VAL A O 1
ATOM 1059 N N . PRO A 1 127 ? 9.212 -10.071 -12.397 1.00 81.56 127 PRO A N 1
ATOM 1060 C CA . PRO A 1 127 ? 8.417 -10.639 -11.315 1.00 81.56 127 PRO A CA 1
ATOM 1061 C C . PRO A 1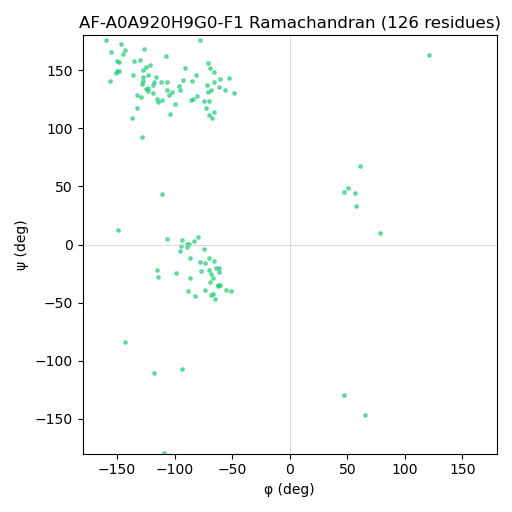 127 ? 8.073 -12.112 -11.574 1.00 81.56 127 PRO A C 1
ATOM 1063 O O . PRO A 1 127 ? 7.681 -12.460 -12.692 1.00 81.56 127 PRO A O 1
ATOM 1066 N N . GLY A 1 128 ? 8.320 -12.956 -10.566 1.00 65.31 128 GLY A N 1
ATOM 1067 C CA . GLY A 1 128 ? 8.206 -14.421 -10.630 1.00 65.31 128 GLY A CA 1
ATOM 1068 C C . GLY A 1 128 ? 6.784 -14.964 -10.565 1.00 65.31 128 GLY A C 1
ATOM 1069 O O . GLY A 1 128 ? 5.877 -14.243 -10.093 1.00 65.31 128 GLY A O 1
#

Nearest PDB structures (foldseek):
  2ece-assembly1_A  TM=9.345E-01  e=1.142E-09  Sulfurisphaera tokodaii
  8eg0-assembly1_B  TM=7.604E-01  e=1.380E-02  Homo sapiens
  7q3d-assembly1_A  TM=4.236E-01  e=5.823E-01  Homo sapiens
  8p5d-assembly1_SE0  TM=2.140E-01  e=3.725E-01  Spraguea lophii 42_110
  7o1f-assembly1_C  TM=2.388E-01  e=7.188E+00  Thermochaetoides thermophila DSM 1495

Mean predicted aligned error: 3.62 Å

Radius of gyration: 15.4 Å; Cα contacts (8 Å, |Δi|>4): 281; chains: 1; bounding box: 34×31×45 Å